Protein AF-A0A7I0JQI8-F1 (afdb_monomer_lite)

Radius of gyration: 18.08 Å; chains: 1; bounding box: 37×29×51 Å

Structure (mmCIF, N/CA/C/O backbone):
data_AF-A0A7I0JQI8-F1
#
_entry.id   AF-A0A7I0JQI8-F1
#
loop_
_atom_site.group_PDB
_atom_site.id
_atom_site.type_symbol
_atom_site.label_atom_id
_atom_site.label_alt_id
_atom_site.label_comp_id
_atom_site.label_asym_id
_atom_site.label_entity_id
_atom_site.label_seq_id
_atom_site.pdbx_PDB_ins_code
_atom_site.Cartn_x
_atom_site.Cartn_y
_atom_site.Cartn_z
_atom_site.occupancy
_atom_site.B_iso_or_equiv
_atom_site.auth_seq_id
_atom_site.auth_comp_id
_atom_site.auth_asym_id
_atom_site.auth_atom_id
_atom_site.pdbx_PDB_model_num
ATOM 1 N N . ARG A 1 1 ? 6.614 -14.795 -19.722 1.00 84.69 1 ARG A N 1
ATOM 2 C CA . ARG A 1 1 ? 6.380 -13.781 -20.784 1.00 84.69 1 ARG A CA 1
ATOM 3 C C . ARG A 1 1 ? 7.618 -12.920 -21.050 1.00 84.69 1 ARG A C 1
ATOM 5 O O . ARG A 1 1 ? 8.071 -12.933 -22.179 1.00 84.69 1 ARG A O 1
ATOM 12 N N . PHE A 1 2 ? 8.206 -12.245 -20.053 1.00 93.44 2 PHE A N 1
ATOM 13 C CA . PHE A 1 2 ? 9.402 -11.407 -20.268 1.00 93.44 2 PHE A CA 1
ATOM 14 C C . PHE A 1 2 ? 10.655 -12.163 -20.736 1.00 93.44 2 PHE A C 1
ATOM 16 O O . PHE A 1 2 ? 11.310 -11.697 -21.659 1.00 93.44 2 PHE A O 1
ATOM 23 N N . ARG A 1 3 ? 10.934 -13.362 -20.196 1.00 94.50 3 ARG A N 1
ATOM 24 C CA . ARG A 1 3 ? 12.056 -14.212 -20.652 1.00 94.50 3 ARG A CA 1
ATOM 25 C C . ARG A 1 3 ? 12.032 -14.449 -22.171 1.00 94.50 3 ARG A C 1
ATOM 27 O O . ARG A 1 3 ? 13.017 -14.177 -22.833 1.00 94.50 3 ARG A O 1
ATOM 34 N N . ALA A 1 4 ? 10.862 -14.772 -22.725 1.00 95.88 4 ALA A N 1
ATOM 35 C CA . ALA A 1 4 ? 10.685 -14.979 -24.163 1.00 95.88 4 ALA A CA 1
ATOM 36 C C . ALA A 1 4 ? 10.938 -13.725 -25.026 1.00 95.88 4 ALA A C 1
ATOM 38 O O . ALA A 1 4 ? 11.178 -13.858 -26.221 1.00 95.88 4 ALA A O 1
ATOM 39 N N . TYR A 1 5 ? 10.847 -12.511 -24.468 1.00 94.31 5 TYR A N 1
ATOM 40 C CA . TYR A 1 5 ? 11.271 -11.294 -25.171 1.00 94.31 5 TYR A CA 1
ATOM 41 C C . TYR A 1 5 ? 12.790 -11.110 -25.098 1.00 94.31 5 TYR A C 1
ATOM 43 O O . TYR A 1 5 ? 13.386 -10.732 -26.098 1.00 94.31 5 TYR A O 1
ATOM 51 N N . GLY A 1 6 ? 13.413 -11.437 -23.960 1.00 95.56 6 GLY A N 1
ATOM 52 C CA . GLY A 1 6 ? 14.874 -11.473 -23.827 1.00 95.56 6 GLY A CA 1
ATOM 53 C C . GLY A 1 6 ? 15.519 -12.453 -24.810 1.00 95.56 6 GLY A C 1
ATOM 54 O O . GLY A 1 6 ? 16.454 -12.082 -25.513 1.00 95.56 6 GLY A O 1
ATOM 55 N N . ASP A 1 7 ? 14.941 -13.649 -24.946 1.00 96.62 7 ASP A N 1
ATOM 56 C CA . ASP A 1 7 ? 15.417 -14.691 -25.867 1.00 96.62 7 ASP A CA 1
ATOM 57 C C . ASP A 1 7 ? 15.333 -14.268 -27.351 1.00 96.62 7 ASP A C 1
ATOM 59 O O . ASP A 1 7 ? 16.072 -14.781 -28.187 1.00 96.62 7 ASP A O 1
ATOM 63 N N . LYS A 1 8 ? 14.451 -13.315 -27.694 1.00 96.50 8 LYS A N 1
ATOM 64 C CA . LYS A 1 8 ? 14.302 -12.759 -29.054 1.00 96.50 8 LYS A CA 1
ATOM 65 C C . LYS A 1 8 ? 15.289 -11.627 -29.372 1.00 96.50 8 LYS A C 1
ATOM 67 O O . LYS A 1 8 ? 15.320 -11.173 -30.513 1.00 96.50 8 LYS A O 1
ATOM 72 N N . GLY A 1 9 ? 16.076 -11.184 -28.390 1.00 96.50 9 GLY A N 1
ATOM 73 C CA . GLY A 1 9 ? 16.968 -10.031 -28.495 1.00 96.50 9 GLY A CA 1
ATOM 74 C C . GLY A 1 9 ? 16.256 -8.708 -28.198 1.00 96.50 9 GLY A C 1
ATOM 75 O O . GLY A 1 9 ? 15.215 -8.392 -28.773 1.00 96.50 9 GLY A O 1
ATOM 76 N N . VAL A 1 10 ? 16.835 -7.912 -27.295 1.00 96.69 10 VAL A N 1
ATOM 77 C CA . VAL A 1 10 ? 16.328 -6.592 -26.890 1.00 96.69 10 VAL A CA 1
ATOM 78 C C . VAL A 1 10 ? 17.443 -5.565 -27.067 1.00 96.69 10 VAL A C 1
ATOM 80 O O . VAL A 1 10 ? 18.504 -5.706 -26.468 1.00 96.69 10 VAL A O 1
ATOM 83 N N . LEU A 1 11 ? 17.203 -4.530 -27.880 1.00 97.75 11 LEU A N 1
ATOM 84 C CA . LEU A 1 11 ? 18.173 -3.455 -28.133 1.00 97.75 11 LEU A CA 1
ATOM 85 C C . LEU A 1 11 ? 18.390 -2.567 -26.901 1.00 97.75 11 LEU A C 1
ATOM 87 O O . LEU A 1 11 ? 19.515 -2.182 -26.599 1.00 97.75 11 LEU A O 1
ATOM 91 N N . ALA A 1 12 ? 17.305 -2.223 -26.208 1.00 96.75 12 ALA A N 1
ATOM 92 C CA . ALA A 1 12 ? 17.336 -1.370 -25.030 1.00 96.75 12 ALA A CA 1
ATOM 93 C C . ALA A 1 12 ? 16.206 -1.738 -24.063 1.00 96.75 12 ALA A C 1
ATOM 95 O O . ALA A 1 12 ? 15.113 -2.126 -24.482 1.00 96.75 12 ALA A O 1
ATOM 96 N N . LEU A 1 13 ? 16.475 -1.576 -22.768 1.00 95.56 13 LEU A N 1
ATOM 97 C CA . LEU A 1 13 ? 15.524 -1.773 -21.682 1.00 95.56 13 LEU A CA 1
ATOM 98 C C . LEU A 1 13 ? 15.412 -0.473 -20.883 1.00 95.56 13 LEU A C 1
ATOM 100 O O . LEU A 1 13 ? 16.418 0.077 -20.443 1.00 95.56 13 LEU A O 1
ATOM 104 N N . VAL A 1 14 ? 14.183 -0.004 -20.681 1.00 96.38 14 VAL A N 1
ATOM 105 C CA . VAL A 1 14 ? 13.879 1.130 -19.803 1.00 96.38 14 VAL A CA 1
ATOM 106 C C . VAL A 1 14 ? 13.275 0.575 -18.518 1.00 96.38 14 VAL A C 1
ATOM 108 O O . VAL A 1 14 ? 12.234 -0.080 -18.561 1.00 96.38 14 VAL A O 1
ATOM 111 N N . CYS A 1 15 ? 13.939 0.821 -17.389 1.00 95.88 15 CYS A N 1
ATOM 112 C CA . CYS A 1 15 ? 13.546 0.322 -16.071 1.00 95.88 15 CYS A CA 1
ATOM 113 C C . CYS A 1 15 ? 13.267 1.461 -15.089 1.00 95.88 15 CYS A C 1
ATOM 115 O O . CYS A 1 15 ? 13.814 2.554 -15.219 1.00 95.88 15 CYS A O 1
ATOM 117 N N . ASP A 1 16 ? 12.454 1.167 -14.075 1.00 96.56 16 ASP A N 1
ATOM 118 C CA . ASP A 1 16 ? 12.225 2.052 -12.934 1.00 96.56 16 ASP A CA 1
ATOM 119 C C . ASP A 1 16 ? 13.437 2.028 -11.987 1.00 96.56 16 ASP A C 1
ATOM 121 O O . ASP A 1 16 ? 13.856 0.966 -11.522 1.00 96.56 16 ASP A O 1
ATOM 125 N N . SER A 1 17 ? 14.003 3.202 -11.707 1.00 96.81 17 SER A N 1
ATOM 126 C CA . SER A 1 17 ? 15.164 3.382 -10.833 1.00 96.81 17 SER A CA 1
ATOM 127 C C . SER A 1 17 ? 14.820 3.929 -9.444 1.00 96.81 17 SER A C 1
ATOM 129 O O . SER A 1 17 ? 15.738 4.186 -8.665 1.00 96.81 17 SER A O 1
ATOM 131 N N . THR A 1 18 ? 13.535 4.110 -9.109 1.00 95.94 18 THR A N 1
ATOM 132 C CA . THR A 1 18 ? 13.076 4.786 -7.876 1.00 95.94 18 THR A CA 1
ATOM 133 C C . THR A 1 18 ? 13.725 4.221 -6.609 1.00 95.94 18 THR A C 1
ATOM 135 O O . THR A 1 18 ? 14.097 4.980 -5.719 1.00 95.94 18 THR A O 1
ATOM 138 N N . ASN A 1 19 ? 13.911 2.898 -6.542 1.00 95.44 19 ASN A N 1
ATOM 139 C CA . ASN A 1 19 ? 14.505 2.210 -5.390 1.00 95.44 19 ASN A CA 1
ATOM 140 C C . ASN A 1 19 ? 15.836 1.500 -5.710 1.00 95.44 19 ASN A C 1
ATOM 142 O O . ASN A 1 19 ? 16.246 0.628 -4.953 1.00 95.44 19 ASN A O 1
ATOM 146 N N . ALA A 1 20 ? 16.532 1.856 -6.796 1.00 95.81 20 ALA A N 1
ATOM 147 C CA . ALA A 1 20 ? 17.713 1.112 -7.266 1.00 95.81 20 ALA A CA 1
ATOM 148 C C . ALA A 1 20 ? 18.893 1.079 -6.272 1.00 95.81 20 ALA A C 1
ATOM 150 O O . ALA A 1 20 ? 19.721 0.177 -6.333 1.00 95.81 20 ALA A O 1
ATOM 151 N N . LEU A 1 21 ? 18.971 2.052 -5.359 1.00 96.75 21 LEU A N 1
ATOM 152 C CA . LEU A 1 21 ? 20.023 2.134 -4.337 1.00 96.75 21 LEU A CA 1
ATOM 153 C C . LEU A 1 21 ? 19.670 1.401 -3.037 1.00 96.75 21 LEU A C 1
ATOM 155 O O . LEU A 1 21 ? 20.478 1.370 -2.111 1.00 96.75 21 LEU A O 1
ATOM 159 N N . ARG A 1 22 ? 18.455 0.858 -2.926 1.00 96.38 22 ARG A N 1
ATOM 160 C CA . ARG A 1 22 ? 17.998 0.159 -1.728 1.00 96.38 22 ARG A CA 1
ATOM 161 C C . ARG A 1 22 ? 18.233 -1.336 -1.895 1.00 96.38 22 ARG A C 1
ATOM 163 O O . ARG A 1 22 ? 17.657 -1.956 -2.781 1.00 96.38 22 ARG A O 1
ATOM 170 N N . GLU A 1 23 ? 19.040 -1.905 -1.010 1.00 95.94 23 GLU A N 1
ATOM 171 C CA . GLU A 1 23 ? 19.274 -3.347 -0.976 1.00 95.94 23 GLU A CA 1
ATOM 172 C C . GLU A 1 23 ? 18.045 -4.126 -0.482 1.00 95.94 23 GLU A C 1
ATOM 174 O O . GLU A 1 23 ? 17.203 -3.616 0.267 1.00 95.94 23 GLU A O 1
ATOM 179 N N . GLY A 1 24 ? 17.985 -5.398 -0.877 1.00 94.75 24 GLY A N 1
ATOM 180 C CA . GLY A 1 24 ? 16.921 -6.325 -0.505 1.00 94.75 24 GLY A CA 1
ATOM 181 C C . GLY A 1 24 ? 15.674 -6.212 -1.381 1.00 94.75 24 GLY A C 1
ATOM 182 O O . GLY A 1 24 ? 15.685 -5.626 -2.462 1.00 94.75 24 GLY A O 1
ATOM 183 N N . GLU A 1 25 ? 14.584 -6.810 -0.908 1.00 94.88 25 GLU A N 1
ATOM 184 C CA . GLU A 1 25 ? 13.310 -6.851 -1.623 1.00 94.88 25 GLU A CA 1
ATOM 185 C C . GLU A 1 25 ? 12.276 -5.931 -0.968 1.00 94.88 25 GLU A C 1
ATOM 187 O O . GLU A 1 25 ? 12.237 -5.751 0.253 1.00 94.88 25 GLU A O 1
ATOM 192 N N . SER A 1 26 ? 11.411 -5.335 -1.793 1.00 94.56 26 SER A N 1
ATOM 193 C CA . SER A 1 26 ? 10.271 -4.579 -1.276 1.00 94.56 26 SER A CA 1
ATOM 194 C C . SER A 1 26 ? 9.277 -5.539 -0.615 1.00 94.56 26 SER A C 1
ATOM 196 O O . SER A 1 26 ? 8.941 -6.556 -1.224 1.00 94.56 26 SER A O 1
ATOM 198 N N . PRO A 1 27 ? 8.770 -5.231 0.594 1.00 94.12 27 PRO A N 1
ATOM 199 C CA . PRO A 1 27 ? 7.768 -6.069 1.238 1.00 94.12 27 PRO A CA 1
ATOM 200 C C . PRO A 1 27 ? 6.521 -6.242 0.370 1.00 94.12 27 PRO A C 1
ATOM 202 O O . PRO A 1 27 ? 6.100 -5.315 -0.326 1.00 94.12 27 PRO A O 1
ATOM 205 N N . SER A 1 28 ? 5.899 -7.417 0.452 1.00 96.31 28 SER A N 1
ATOM 206 C CA . SER A 1 28 ? 4.644 -7.682 -0.247 1.00 96.31 28 SER A CA 1
ATOM 207 C C . SER A 1 28 ? 3.481 -6.906 0.379 1.00 96.31 28 SER A C 1
ATOM 209 O O . SER A 1 28 ? 3.445 -6.660 1.586 1.00 96.31 28 SER A O 1
ATOM 211 N N . GLU A 1 29 ? 2.467 -6.573 -0.423 1.00 94.62 29 GLU A N 1
ATOM 212 C CA . GLU A 1 29 ? 1.227 -5.976 0.102 1.00 94.62 29 GLU A CA 1
ATOM 213 C C . GLU A 1 29 ? 0.485 -6.919 1.066 1.00 94.62 29 GLU A C 1
ATOM 215 O O . GLU A 1 29 ? -0.232 -6.449 1.946 1.00 94.62 29 GLU A O 1
ATOM 220 N N . VAL A 1 30 ? 0.704 -8.237 0.963 1.00 94.12 30 VAL A N 1
ATOM 221 C CA . VAL A 1 30 ? 0.184 -9.223 1.927 1.00 94.12 30 VAL A CA 1
ATOM 222 C C . VAL A 1 30 ? 0.792 -8.985 3.308 1.00 94.12 30 VAL A C 1
ATOM 224 O O . VAL A 1 30 ? 0.053 -8.811 4.275 1.00 94.12 30 VAL A O 1
ATOM 227 N N . ALA A 1 31 ? 2.122 -8.876 3.392 1.00 96.56 31 ALA A N 1
ATOM 228 C CA . ALA A 1 31 ? 2.814 -8.595 4.649 1.00 96.56 31 ALA A CA 1
ATOM 229 C C . ALA A 1 31 ? 2.405 -7.229 5.232 1.00 96.56 31 ALA A C 1
ATOM 231 O O . ALA A 1 31 ? 2.240 -7.078 6.444 1.00 96.56 31 ALA A O 1
ATOM 232 N N . VAL A 1 32 ? 2.175 -6.227 4.373 1.00 95.88 32 VAL A N 1
ATOM 233 C CA . VAL A 1 32 ? 1.630 -4.933 4.813 1.00 95.88 32 VAL A CA 1
ATOM 234 C C . VAL A 1 32 ? 0.216 -5.089 5.38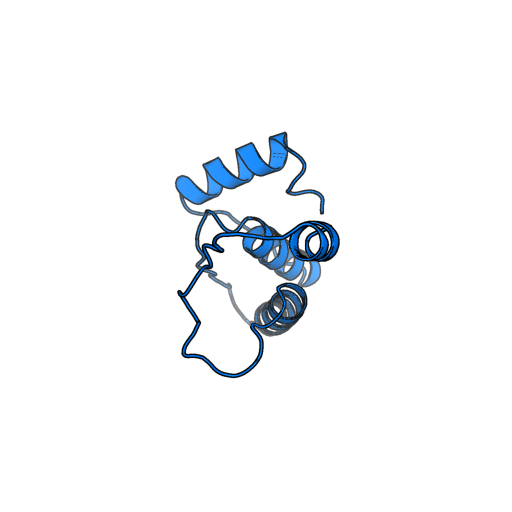5 1.00 95.88 32 VAL A C 1
ATOM 236 O O . VAL A 1 32 ? -0.088 -4.491 6.419 1.00 95.88 32 VAL A O 1
ATOM 239 N N . GLY A 1 33 ? -0.640 -5.894 4.753 1.00 95.81 33 GLY A N 1
ATOM 240 C CA . GLY A 1 33 ? -1.984 -6.210 5.242 1.00 95.81 33 GLY A CA 1
ATOM 241 C C . GLY A 1 33 ? -1.977 -6.860 6.629 1.00 95.81 33 GLY A C 1
ATOM 242 O O . GLY A 1 33 ? -2.735 -6.440 7.505 1.00 95.81 33 GLY A O 1
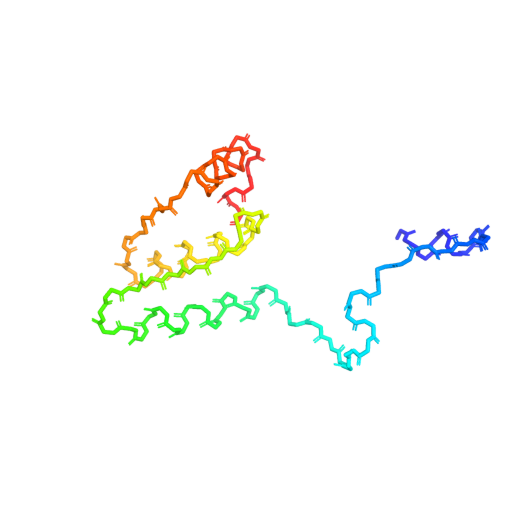ATOM 243 N N . GLU A 1 34 ? -1.079 -7.817 6.866 1.00 96.44 34 GLU A N 1
ATOM 244 C CA . GLU A 1 34 ? -0.894 -8.452 8.180 1.00 96.44 34 GLU A CA 1
ATOM 245 C C . GLU A 1 34 ? -0.454 -7.441 9.249 1.00 96.44 34 GLU A C 1
ATOM 247 O O . GLU A 1 34 ? -1.008 -7.409 10.353 1.00 96.44 34 GLU A O 1
ATOM 252 N N . GLY A 1 35 ? 0.488 -6.555 8.905 1.00 97.12 35 GLY A N 1
ATOM 253 C CA . GLY A 1 35 ? 0.916 -5.469 9.787 1.00 97.12 35 GLY A CA 1
ATOM 254 C C . GLY A 1 35 ? -0.225 -4.506 10.132 1.00 97.12 35 GLY A C 1
ATOM 255 O O . GLY A 1 35 ? -0.419 -4.164 11.302 1.00 97.12 35 GLY A O 1
ATOM 256 N N . LEU A 1 36 ? -1.023 -4.106 9.134 1.00 97.38 36 LEU A N 1
ATOM 257 C CA . LEU A 1 36 ? -2.198 -3.248 9.327 1.00 97.38 36 LEU A CA 1
ATOM 258 C C . LEU A 1 36 ? -3.226 -3.897 10.255 1.00 97.38 36 LEU A C 1
ATOM 260 O O . LEU A 1 36 ? -3.691 -3.241 11.189 1.00 97.38 36 LEU A O 1
ATOM 264 N N . LYS A 1 37 ? -3.542 -5.177 10.035 1.00 96.88 37 LYS A N 1
ATOM 265 C CA . LYS A 1 37 ? -4.444 -5.951 10.894 1.00 96.88 37 LYS A CA 1
ATOM 266 C C . LYS A 1 37 ? -3.977 -5.919 12.347 1.00 96.88 37 LYS A C 1
ATOM 268 O O . LYS A 1 37 ? -4.730 -5.491 13.219 1.00 96.88 37 LYS A O 1
ATOM 273 N N . GLY A 1 38 ? -2.706 -6.240 12.589 1.00 96.75 38 GLY A N 1
ATOM 274 C CA . GLY A 1 38 ? -2.142 -6.253 13.938 1.00 96.75 38 GLY A CA 1
ATOM 275 C C . GLY A 1 38 ? -2.200 -4.897 14.651 1.00 96.75 38 GLY A C 1
ATOM 276 O O . GLY A 1 38 ? -2.456 -4.852 15.855 1.00 96.75 38 GLY A O 1
ATOM 277 N N . VAL A 1 39 ? -1.983 -3.785 13.941 1.00 97.19 39 VAL A N 1
ATOM 278 C CA . VAL A 1 39 ? -2.063 -2.434 14.531 1.00 97.19 39 VAL A CA 1
ATOM 279 C C . VAL A 1 39 ? -3.515 -2.020 14.795 1.00 97.19 39 VAL A C 1
ATOM 281 O O . VAL A 1 39 ? -3.814 -1.475 15.860 1.00 97.19 39 VAL A O 1
ATOM 284 N N . ILE A 1 40 ? -4.425 -2.289 13.854 1.00 97.94 40 ILE A N 1
ATOM 285 C CA . ILE A 1 40 ? -5.840 -1.894 13.941 1.00 97.94 40 ILE A CA 1
ATOM 286 C C . ILE A 1 40 ? -6.581 -2.688 15.028 1.00 97.94 40 ILE A C 1
ATOM 288 O O . ILE A 1 40 ? -7.371 -2.110 15.781 1.00 97.94 40 ILE A O 1
ATOM 292 N N . GLU A 1 41 ? -6.314 -3.989 15.153 1.00 97.00 41 GLU A N 1
ATOM 293 C CA . GLU A 1 41 ? -6.916 -4.844 16.185 1.00 97.00 41 GLU A CA 1
ATOM 294 C C . GLU A 1 41 ? -6.502 -4.411 17.596 1.00 97.00 41 GLU A C 1
ATOM 296 O O . GLU A 1 41 ? -7.345 -4.286 18.482 1.00 97.00 41 GLU A O 1
ATOM 301 N N . LYS A 1 42 ? -5.215 -4.103 17.803 1.00 97.62 42 LYS A N 1
ATOM 302 C CA . LYS A 1 42 ? -4.671 -3.746 19.127 1.00 97.62 42 LYS A CA 1
ATOM 303 C C . LYS A 1 42 ? -5.054 -2.343 19.603 1.00 97.62 42 LYS A C 1
ATOM 305 O O . LYS A 1 42 ? -4.855 -2.017 20.776 1.00 97.62 42 LYS A O 1
ATOM 310 N N . ALA A 1 43 ? -5.559 -1.484 18.720 1.00 98.00 43 ALA A N 1
ATOM 311 C CA . ALA A 1 43 ? -5.870 -0.104 19.070 1.00 98.00 43 ALA A CA 1
ATOM 312 C C . ALA A 1 43 ? -7.024 -0.024 20.090 1.00 98.00 43 ALA A C 1
ATOM 314 O O . ALA A 1 43 ? -8.127 -0.496 19.846 1.00 98.00 43 ALA A O 1
ATOM 315 N N . LYS A 1 44 ? -6.826 0.644 21.230 1.00 96.88 44 LYS A N 1
ATOM 316 C CA . LYS A 1 44 ? -7.903 0.803 22.233 1.00 96.88 44 LYS A CA 1
ATOM 317 C C . LYS A 1 44 ? -8.978 1.815 21.815 1.00 96.88 44 LYS A C 1
ATOM 319 O O . LYS A 1 44 ? -10.114 1.729 22.261 1.00 96.88 44 LYS A O 1
ATOM 324 N N . GLY A 1 45 ? -8.604 2.795 20.992 1.00 96.44 45 GLY A N 1
ATOM 325 C CA . GLY A 1 45 ? -9.460 3.909 20.587 1.00 96.44 45 GLY A CA 1
ATOM 326 C C . GLY A 1 45 ? -9.841 3.886 19.108 1.00 96.44 45 GLY A C 1
ATOM 327 O O . GLY A 1 45 ? -9.828 2.844 18.446 1.00 96.44 45 GLY A O 1
ATOM 328 N N . ARG A 1 46 ? -10.176 5.071 18.586 1.00 97.69 46 ARG A N 1
ATOM 329 C CA . ARG A 1 46 ? -10.365 5.290 17.147 1.00 97.69 46 ARG A CA 1
ATOM 330 C C . ARG A 1 46 ? -9.025 5.176 16.422 1.00 97.69 46 ARG A C 1
ATOM 332 O O . ARG A 1 46 ? -7.990 5.543 16.971 1.00 97.69 46 ARG A O 1
ATOM 339 N N . VAL A 1 47 ? -9.073 4.715 15.177 1.00 97.88 47 VAL A N 1
ATOM 340 C CA . VAL A 1 47 ? -7.906 4.625 14.296 1.00 97.88 47 VAL A CA 1
ATOM 341 C C . VAL A 1 47 ? -8.111 5.576 13.124 1.00 97.88 47 VAL A C 1
ATOM 343 O O . VAL A 1 47 ? -9.145 5.523 12.461 1.00 97.88 47 VAL A O 1
ATOM 346 N N . ALA A 1 48 ? -7.129 6.438 12.874 1.00 97.62 48 ALA A N 1
ATOM 347 C CA . ALA A 1 48 ? -7.054 7.254 11.670 1.00 97.62 48 ALA A CA 1
ATOM 348 C C . ALA A 1 48 ? -5.901 6.735 10.807 1.00 97.62 48 ALA A C 1
ATOM 350 O O . ALA A 1 48 ? -4.769 6.652 11.280 1.00 97.62 48 ALA A O 1
ATOM 351 N N . VAL A 1 49 ? -6.191 6.381 9.555 1.00 97.56 49 VAL A N 1
ATOM 352 C CA . VAL A 1 49 ? -5.188 5.907 8.595 1.00 97.56 49 VAL A CA 1
ATOM 353 C C . VAL A 1 49 ? -5.126 6.882 7.429 1.00 97.56 49 VAL A C 1
ATOM 355 O O . VAL A 1 49 ? -6.154 7.215 6.843 1.00 97.56 49 VAL A O 1
ATOM 358 N N . THR A 1 50 ? -3.922 7.335 7.086 1.00 97.25 50 THR A N 1
ATOM 359 C CA . THR A 1 50 ? -3.664 8.155 5.899 1.00 97.25 50 THR A CA 1
ATOM 360 C C . THR A 1 50 ? -2.939 7.318 4.850 1.00 97.25 50 THR A C 1
ATOM 362 O O . THR A 1 50 ? -2.101 6.475 5.166 1.00 97.25 50 THR A O 1
ATOM 365 N N . THR A 1 51 ? -3.298 7.498 3.581 1.00 97.25 51 THR A N 1
ATOM 366 C CA . THR A 1 51 ? -2.683 6.769 2.468 1.00 97.25 51 THR A CA 1
ATOM 367 C C . THR A 1 51 ? -2.833 7.544 1.161 1.00 97.25 51 THR A C 1
ATOM 369 O O . THR A 1 51 ? -3.597 8.511 1.085 1.00 97.25 51 THR A O 1
ATOM 372 N N . PHE A 1 52 ? -2.109 7.126 0.124 1.00 97.62 52 PHE A N 1
ATOM 373 C CA . PHE A 1 52 ? -2.268 7.668 -1.221 1.00 97.62 52 PHE A CA 1
ATOM 374 C C . PHE A 1 52 ? -3.562 7.148 -1.841 1.00 97.62 52 PHE A C 1
ATOM 376 O O . PHE A 1 52 ? -3.788 5.941 -1.885 1.00 97.62 52 PHE A O 1
ATOM 383 N N . SER A 1 53 ? -4.394 8.046 -2.380 1.00 97.00 53 SER A N 1
ATOM 384 C CA . SER A 1 53 ? -5.684 7.643 -2.956 1.00 97.00 53 SER A CA 1
ATOM 385 C C . SER A 1 53 ? -5.553 6.682 -4.133 1.00 97.00 53 SER A C 1
ATOM 387 O O . SER A 1 53 ? -6.472 5.921 -4.376 1.00 97.00 53 SER A O 1
ATOM 389 N N . SER A 1 54 ? -4.440 6.724 -4.868 1.00 96.31 54 SER A N 1
ATOM 390 C CA . SER A 1 54 ? -4.195 5.866 -6.032 1.00 96.31 54 SER A CA 1
ATOM 391 C C . SER A 1 54 ? -3.833 4.421 -5.677 1.00 96.31 54 SER A C 1
ATOM 393 O O . SER A 1 54 ? -3.828 3.574 -6.566 1.00 96.31 54 SER A O 1
ATOM 395 N N . ASN A 1 55 ? -3.540 4.108 -4.410 1.00 96.88 55 ASN A N 1
ATOM 396 C CA . ASN A 1 55 ? -3.218 2.743 -4.000 1.00 96.88 55 ASN A CA 1
ATOM 397 C C . ASN A 1 55 ? -4.485 1.998 -3.542 1.00 96.88 55 ASN A C 1
ATOM 399 O O . ASN A 1 55 ? -4.748 1.861 -2.346 1.00 96.88 55 ASN A O 1
ATOM 403 N N . VAL A 1 56 ? -5.266 1.512 -4.513 1.00 96.56 56 VAL A N 1
ATOM 404 C CA . VAL A 1 56 ? -6.510 0.752 -4.277 1.00 96.56 56 VAL A CA 1
ATOM 405 C C . VAL A 1 56 ? -6.260 -0.491 -3.422 1.00 96.56 56 VAL A C 1
ATOM 407 O O . VAL A 1 56 ? -6.991 -0.724 -2.464 1.00 96.56 56 VAL A O 1
ATOM 410 N N . GLY A 1 57 ? -5.181 -1.235 -3.690 1.00 95.62 57 GLY A N 1
ATOM 411 C CA . GLY A 1 57 ? -4.824 -2.420 -2.904 1.00 95.62 57 GLY A CA 1
ATOM 412 C C . GLY A 1 57 ? -4.642 -2.097 -1.420 1.00 95.62 57 GLY A C 1
ATOM 413 O O . GLY A 1 57 ? -5.181 -2.787 -0.556 1.00 95.62 57 GLY A O 1
ATOM 414 N N . ARG A 1 58 ? -3.975 -0.980 -1.104 1.00 96.56 58 ARG A N 1
ATOM 415 C CA . ARG A 1 58 ? -3.821 -0.531 0.284 1.00 96.56 58 ARG A CA 1
ATOM 416 C C . ARG A 1 58 ? -5.150 -0.146 0.927 1.00 96.56 58 ARG A C 1
ATOM 418 O O . ARG A 1 58 ? -5.358 -0.454 2.099 1.00 96.56 58 ARG A O 1
ATOM 425 N N . ILE A 1 59 ? -6.038 0.517 0.186 1.00 96.62 59 ILE A N 1
ATOM 426 C CA . ILE A 1 59 ? -7.380 0.885 0.665 1.00 96.62 59 ILE A CA 1
ATOM 427 C C . ILE A 1 59 ? -8.175 -0.374 1.026 1.00 96.62 59 ILE A C 1
ATOM 429 O O . ILE A 1 59 ? -8.751 -0.436 2.115 1.00 96.62 59 ILE A O 1
ATOM 433 N N . VAL A 1 60 ? -8.143 -1.394 0.164 1.00 96.00 60 VAL A N 1
ATOM 434 C CA . VAL A 1 60 ? -8.794 -2.689 0.406 1.00 96.00 60 VAL A CA 1
ATOM 435 C C . VAL A 1 60 ? -8.213 -3.368 1.650 1.00 96.00 60 VAL A C 1
ATOM 437 O O . VAL A 1 60 ? -8.974 -3.774 2.531 1.00 96.00 60 VAL A O 1
ATOM 440 N N . SER A 1 61 ? -6.884 -3.417 1.797 1.00 96.56 61 SER A N 1
ATOM 441 C CA . SER A 1 61 ? -6.233 -3.984 2.990 1.00 96.56 61 SER A CA 1
ATOM 442 C C . SER A 1 61 ? -6.643 -3.274 4.286 1.00 96.56 61 SER A C 1
ATOM 444 O O . SER A 1 61 ? -6.924 -3.934 5.286 1.00 96.56 61 SER A O 1
ATOM 446 N N . ILE A 1 62 ? -6.738 -1.938 4.278 1.00 97.12 62 ILE A N 1
ATOM 447 C CA . ILE A 1 62 ? -7.199 -1.155 5.438 1.00 97.12 62 ILE A CA 1
ATOM 448 C C . ILE A 1 62 ? -8.666 -1.469 5.762 1.00 97.12 62 ILE A C 1
ATOM 450 O O . ILE A 1 62 ? -9.001 -1.701 6.925 1.00 97.12 62 ILE A O 1
ATOM 454 N N . ALA A 1 63 ? -9.539 -1.484 4.751 1.00 96.00 63 ALA A N 1
ATOM 455 C CA . ALA A 1 63 ? -10.965 -1.750 4.933 1.00 96.00 63 ALA A CA 1
ATOM 456 C C . ALA A 1 63 ? -11.216 -3.164 5.486 1.00 96.00 63 ALA A C 1
ATOM 458 O O . ALA A 1 63 ? -12.030 -3.336 6.395 1.00 96.00 63 ALA A O 1
ATOM 459 N N . ARG A 1 64 ? -10.466 -4.160 5.000 1.00 95.62 64 ARG A N 1
ATOM 460 C CA . ARG A 1 64 ? -10.501 -5.544 5.499 1.00 95.62 64 ARG A CA 1
ATOM 461 C C . ARG A 1 64 ? -10.028 -5.650 6.936 1.00 95.62 64 ARG A C 1
ATOM 463 O O . ARG A 1 64 ? -10.744 -6.200 7.761 1.00 95.62 64 ARG A O 1
ATOM 470 N N . ALA A 1 65 ? -8.875 -5.065 7.251 1.00 96.94 65 ALA A N 1
ATOM 471 C CA . ALA A 1 65 ? -8.357 -5.054 8.613 1.00 96.94 65 ALA A CA 1
ATOM 472 C C . ALA A 1 65 ? -9.336 -4.387 9.596 1.00 96.94 65 ALA A C 1
ATOM 474 O O . ALA A 1 65 ? -9.518 -4.872 10.709 1.00 96.94 65 ALA A O 1
ATOM 475 N N . ALA A 1 66 ? -10.009 -3.306 9.183 1.00 97.25 66 ALA A N 1
ATOM 476 C CA . ALA A 1 66 ? -11.057 -2.683 9.987 1.00 97.25 66 ALA A CA 1
ATOM 477 C C . ALA A 1 66 ? -12.262 -3.617 10.192 1.00 97.25 66 ALA A C 1
ATOM 479 O O . ALA A 1 66 ? -12.683 -3.808 11.333 1.00 97.25 66 ALA A O 1
ATOM 4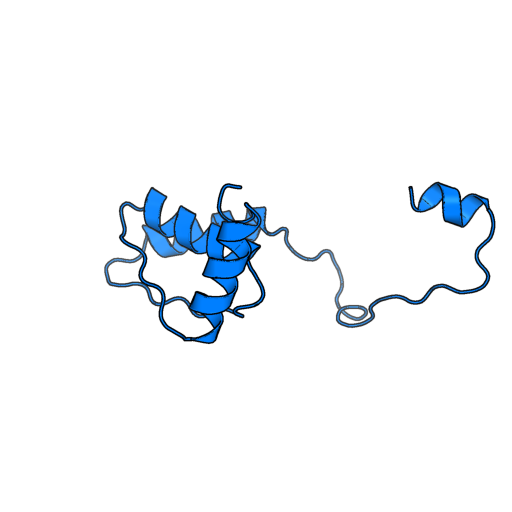80 N N . ARG A 1 67 ? -12.779 -4.226 9.116 1.00 96.06 67 ARG A N 1
ATOM 481 C CA . ARG A 1 67 ? -13.902 -5.176 9.167 1.00 96.06 67 ARG A CA 1
ATOM 482 C C . ARG A 1 67 ? -13.596 -6.366 10.078 1.00 96.06 67 ARG A C 1
ATOM 484 O O . ARG A 1 67 ? -14.407 -6.688 10.941 1.00 96.06 67 ARG A O 1
ATOM 491 N N . ASP A 1 68 ? -12.437 -6.989 9.902 1.00 95.88 68 ASP A N 1
ATOM 492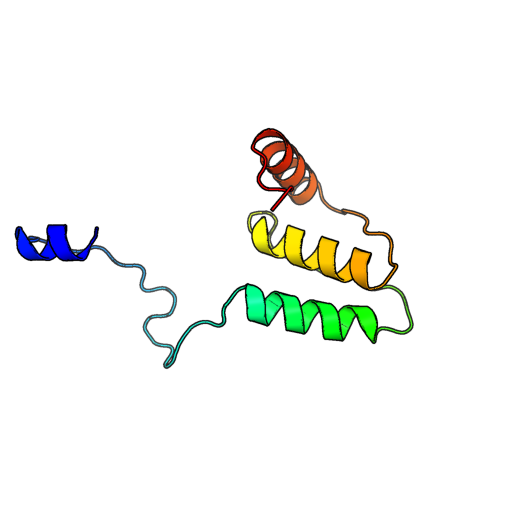 C CA . ASP A 1 68 ? -12.035 -8.189 10.640 1.00 95.88 68 ASP A CA 1
ATOM 493 C C . ASP A 1 68 ? -11.797 -7.879 12.131 1.00 95.88 68 ASP A C 1
ATOM 495 O O . ASP A 1 68 ? -12.062 -8.717 12.988 1.00 95.88 68 ASP A O 1
ATOM 499 N N . ALA A 1 69 ? -11.403 -6.642 12.456 1.00 97.00 69 ALA A N 1
ATOM 500 C CA . ALA A 1 69 ? -11.325 -6.130 13.825 1.00 97.00 69 ALA A CA 1
ATOM 501 C C . ALA A 1 69 ? -12.688 -5.689 14.409 1.00 97.00 69 ALA A C 1
ATOM 503 O O . ALA A 1 69 ? -12.724 -5.080 15.481 1.00 97.00 69 ALA A O 1
ATOM 504 N N . GLY A 1 70 ? -13.804 -5.914 13.704 1.00 96.81 70 GLY A N 1
ATOM 505 C CA . GLY A 1 70 ? -15.145 -5.508 14.140 1.00 96.81 70 GLY A CA 1
ATOM 506 C C . GLY A 1 70 ? -15.373 -3.991 14.142 1.00 96.81 70 GLY A C 1
ATOM 507 O O . GLY A 1 70 ? -16.209 -3.489 14.894 1.00 96.81 70 GLY A O 1
ATOM 508 N N . ARG A 1 71 ? -14.621 -3.234 13.334 1.00 97.56 71 ARG A N 1
ATOM 509 C CA . ARG A 1 71 ? -14.704 -1.767 13.250 1.00 97.56 71 ARG A CA 1
ATOM 510 C C . ARG A 1 71 ? -15.429 -1.321 11.988 1.00 97.56 71 ARG A C 1
ATOM 512 O O . ARG A 1 71 ? -15.267 -1.891 10.914 1.00 97.56 71 ARG A O 1
ATOM 519 N N . GLN A 1 72 ? -16.152 -0.212 12.099 1.00 96.50 72 GLN A N 1
ATOM 520 C CA . GLN A 1 72 ? -16.696 0.483 10.935 1.00 96.50 72 GLN A CA 1
ATOM 521 C C . GLN A 1 72 ? -15.625 1.369 10.289 1.00 96.50 72 GLN A C 1
ATOM 523 O O . GLN A 1 72 ? -14.902 2.092 10.978 1.00 96.50 72 GLN A O 1
ATOM 528 N N . CYS A 1 73 ? -15.539 1.325 8.960 1.00 95.12 73 CYS A N 1
ATOM 529 C CA . CYS A 1 73 ? -14.617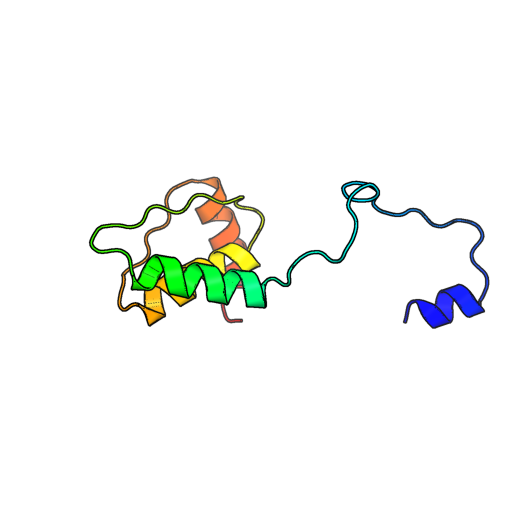 2.140 8.176 1.00 95.12 73 CYS A CA 1
ATOM 530 C C . CYS A 1 73 ? -15.356 3.341 7.566 1.00 95.12 73 CYS A C 1
ATOM 532 O O . CYS A 1 73 ? -16.408 3.174 6.953 1.00 95.12 73 CYS A O 1
ATOM 534 N N . LEU A 1 74 ? -14.797 4.546 7.718 1.00 96.62 74 LEU A N 1
ATOM 535 C CA . LEU A 1 74 ? -15.293 5.775 7.095 1.00 96.62 74 LEU A CA 1
ATOM 536 C C . LEU A 1 74 ? -14.213 6.360 6.185 1.00 96.62 74 LEU A C 1
ATOM 538 O O . LEU A 1 74 ? -13.070 6.539 6.604 1.00 96.62 74 LEU A O 1
ATOM 542 N N . VAL A 1 75 ? -14.599 6.735 4.967 1.00 96.06 75 VAL A N 1
ATOM 543 C CA . VAL A 1 75 ? -13.699 7.364 3.995 1.00 96.06 75 VAL A CA 1
ATOM 544 C C . VAL A 1 75 ? -13.804 8.885 4.061 1.00 96.06 75 VAL A C 1
ATOM 546 O O . VAL A 1 75 ? -14.868 9.471 3.838 1.00 96.06 75 VAL A O 1
ATOM 549 N N . LEU A 1 76 ? -12.664 9.539 4.287 1.00 96.75 76 LEU A N 1
ATOM 550 C CA . LEU A 1 76 ? -12.528 10.993 4.284 1.00 96.75 76 LEU A CA 1
ATOM 551 C C . LEU A 1 76 ? -11.589 11.440 3.158 1.00 96.75 76 LEU A C 1
ATOM 553 O O . LEU A 1 76 ? -10.434 11.035 3.102 1.00 96.75 76 LEU A O 1
ATOM 557 N N . GLY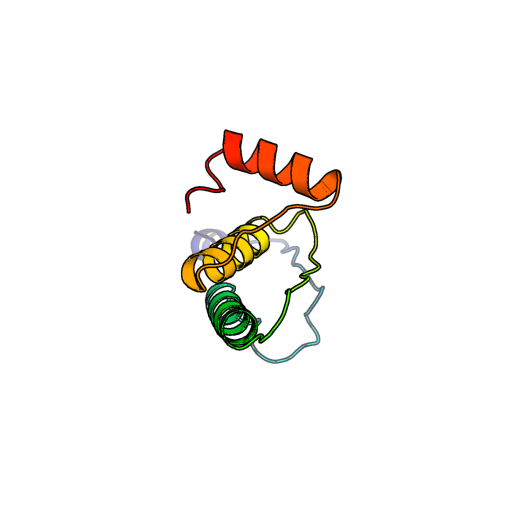 A 1 77 ? -12.086 12.311 2.274 1.00 96.62 77 GLY A N 1
ATOM 558 C CA . GLY A 1 77 ? -11.307 12.920 1.191 1.00 96.62 77 GLY A CA 1
ATOM 559 C C . GLY A 1 77 ? -11.899 12.690 -0.200 1.00 96.62 77 GLY A C 1
ATOM 560 O O . GLY A 1 77 ? -12.219 11.568 -0.584 1.00 96.62 77 GLY A O 1
ATOM 561 N N . ARG A 1 78 ? -12.012 13.769 -0.989 1.00 97.75 78 ARG A N 1
ATOM 562 C CA . ARG A 1 78 ? -12.600 13.739 -2.346 1.00 97.75 78 ARG A CA 1
ATOM 563 C C . ARG A 1 78 ? -11.859 12.796 -3.295 1.00 97.75 78 ARG A C 1
ATOM 565 O O . ARG A 1 78 ? -12.492 12.113 -4.087 1.00 97.75 78 ARG A O 1
ATOM 572 N N . SER A 1 79 ? -10.527 12.756 -3.206 1.00 97.81 79 SER A N 1
ATOM 573 C CA . SER A 1 79 ? -9.723 11.893 -4.077 1.00 97.81 79 SER A CA 1
ATOM 574 C C . SER A 1 79 ? -9.909 10.410 -3.764 1.00 97.81 79 SER A C 1
ATOM 576 O O . SER A 1 79 ? -10.034 9.617 -4.687 1.00 97.81 79 SER A O 1
ATOM 578 N N . LEU A 1 80 ? -9.981 10.048 -2.477 1.00 97.44 80 LEU A N 1
ATOM 579 C CA . LEU A 1 80 ? -10.241 8.671 -2.053 1.00 97.44 80 LEU A CA 1
ATOM 580 C C . LEU A 1 80 ? -11.615 8.197 -2.517 1.00 97.44 80 LEU A C 1
ATOM 582 O O . LEU A 1 80 ? -11.697 7.135 -3.114 1.00 97.44 80 LEU A O 1
ATOM 586 N N . LYS A 1 81 ? -12.662 9.008 -2.310 1.00 97.44 81 LYS A N 1
ATOM 587 C CA . LYS A 1 81 ? -14.022 8.679 -2.765 1.00 97.44 81 LYS A CA 1
ATOM 588 C C . LYS A 1 81 ? -14.057 8.388 -4.266 1.00 97.44 81 LYS A C 1
ATOM 590 O O . LYS A 1 81 ? -14.404 7.286 -4.649 1.00 97.44 81 LYS A O 1
ATOM 595 N N . ARG A 1 82 ? -13.539 9.310 -5.086 1.00 97.94 82 ARG A N 1
ATOM 596 C CA . ARG A 1 82 ? -13.486 9.144 -6.547 1.00 97.94 82 ARG A CA 1
ATOM 597 C C . ARG A 1 82 ? -12.778 7.857 -6.976 1.00 97.94 82 ARG A C 1
ATOM 599 O O . ARG A 1 82 ? -13.228 7.196 -7.900 1.00 97.94 82 ARG A O 1
ATOM 606 N N . VAL A 1 83 ? -11.642 7.533 -6.353 1.00 97.94 83 VAL A N 1
ATOM 607 C CA . VAL A 1 83 ? -10.897 6.318 -6.709 1.00 97.94 83 VAL A CA 1
ATOM 608 C C . VAL A 1 83 ? -11.645 5.064 -6.264 1.00 97.94 83 VAL A C 1
ATOM 610 O O . VAL A 1 83 ? -11.667 4.101 -7.017 1.00 97.94 83 VAL A O 1
ATOM 613 N N . ILE A 1 84 ? -12.270 5.074 -5.085 1.00 97.00 84 ILE A N 1
ATOM 614 C CA . ILE A 1 84 ? -13.079 3.950 -4.597 1.00 97.00 84 ILE A CA 1
ATOM 615 C C . ILE A 1 84 ? -14.291 3.717 -5.500 1.00 97.00 84 ILE A C 1
ATOM 617 O O . ILE A 1 84 ? -14.563 2.567 -5.823 1.00 97.00 84 ILE A O 1
ATOM 621 N N . ASP A 1 85 ? -14.963 4.780 -5.947 1.00 97.00 85 ASP A N 1
ATOM 622 C CA . ASP A 1 85 ? -16.115 4.679 -6.848 1.00 97.00 85 ASP A CA 1
ATOM 623 C C . ASP A 1 85 ? -15.706 4.001 -8.168 1.00 97.00 85 ASP A C 1
ATOM 625 O O . ASP A 1 85 ? -16.250 2.958 -8.525 1.00 97.00 85 ASP A O 1
ATOM 629 N N . VAL A 1 86 ? -14.654 4.506 -8.827 1.00 97.38 86 VAL A N 1
ATOM 630 C CA . VAL A 1 86 ? -14.123 3.915 -10.072 1.00 97.38 86 VAL A CA 1
ATOM 631 C C . VAL A 1 86 ? -13.610 2.487 -9.849 1.00 97.38 86 VAL A C 1
ATOM 633 O O . VAL A 1 86 ? -13.826 1.606 -10.675 1.00 97.38 86 VAL A O 1
ATOM 636 N N . ALA A 1 87 ? -12.924 2.227 -8.734 1.00 97.19 87 ALA A N 1
ATOM 637 C CA . ALA A 1 87 ? -12.448 0.887 -8.405 1.00 97.19 87 ALA A CA 1
ATOM 638 C C . ALA A 1 87 ? -13.610 -0.092 -8.186 1.00 97.19 87 ALA A C 1
ATOM 640 O O . ALA A 1 87 ? -13.498 -1.250 -8.580 1.00 97.19 87 ALA A O 1
ATOM 641 N N . GLY A 1 88 ? -14.710 0.365 -7.586 1.00 96.06 88 GLY A N 1
ATOM 642 C CA . GLY A 1 88 ? -15.934 -0.412 -7.416 1.00 96.06 88 GLY A CA 1
ATOM 643 C C . GLY A 1 88 ? -16.592 -0.741 -8.754 1.00 96.06 88 GLY A C 1
ATOM 644 O O . GLY A 1 88 ? -16.889 -1.904 -9.007 1.00 96.06 88 GLY A O 1
ATOM 645 N N . GLU A 1 89 ? -16.729 0.243 -9.646 1.00 97.06 89 GLU A N 1
ATOM 646 C CA . GLU A 1 89 ? -17.265 0.041 -11.005 1.00 97.06 89 GLU A CA 1
ATOM 647 C C . GLU A 1 89 ? -16.462 -0.990 -11.816 1.00 97.06 89 GLU A C 1
ATOM 649 O O . GLU A 1 89 ? -17.022 -1.720 -12.632 1.00 97.06 89 GLU A O 1
ATOM 654 N N . LEU A 1 90 ? -15.151 -1.069 -11.576 1.00 96.62 90 LEU A N 1
ATOM 655 C CA . LEU A 1 90 ? -14.238 -1.991 -12.255 1.00 96.62 90 LEU A CA 1
ATOM 656 C C . LEU A 1 90 ? -14.036 -3.328 -11.515 1.00 96.62 90 LEU A C 1
ATOM 658 O O . LEU A 1 90 ? -13.270 -4.168 -11.989 1.00 96.62 90 LEU A O 1
ATOM 662 N N . GLY A 1 91 ? -14.685 -3.536 -10.363 1.00 95.38 91 GLY A N 1
ATOM 663 C CA . GLY A 1 91 ? -14.569 -4.767 -9.566 1.00 95.38 91 GLY A CA 1
ATOM 664 C C . GLY A 1 91 ? -13.248 -4.919 -8.798 1.00 95.38 91 GLY A C 1
ATOM 665 O O . GLY A 1 91 ? -12.930 -5.999 -8.305 1.00 95.38 91 GLY A O 1
ATOM 666 N N . TYR A 1 92 ? -12.455 -3.853 -8.659 1.00 94.50 92 TYR A N 1
ATOM 667 C CA . TYR A 1 92 ? -11.196 -3.877 -7.901 1.00 94.50 92 TYR A CA 1
ATOM 668 C C . TYR A 1 92 ? -11.385 -3.818 -6.377 1.00 94.50 92 TYR A C 1
ATOM 670 O O . TYR A 1 92 ? -10.413 -3.988 -5.641 1.00 94.50 92 TYR A O 1
ATOM 678 N N . MET A 1 93 ? -12.609 -3.578 -5.898 1.00 91.25 93 MET A N 1
ATOM 679 C CA . MET A 1 93 ? -12.939 -3.544 -4.466 1.00 91.25 93 MET A CA 1
ATOM 680 C C . MET A 1 93 ? -13.363 -4.910 -3.897 1.00 91.25 93 MET A C 1
ATOM 682 O O . MET A 1 93 ? -13.369 -5.071 -2.677 1.00 91.25 93 MET A O 1
ATOM 686 N N . ASP A 1 94 ? -13.687 -5.882 -4.758 1.00 79.38 94 ASP A N 1
ATOM 687 C CA . ASP A 1 94 ? -14.235 -7.196 -4.372 1.00 79.38 94 ASP A CA 1
ATOM 688 C C . ASP A 1 94 ? -13.157 -8.270 -4.129 1.00 79.38 94 ASP A C 1
ATOM 690 O O . ASP A 1 94 ? -13.456 -9.382 -3.686 1.00 79.38 94 ASP A O 1
ATOM 694 N N . GLY A 1 95 ? -11.897 -7.937 -4.423 1.00 58.06 95 GLY A N 1
ATOM 695 C CA . GLY A 1 95 ? -10.721 -8.792 -4.237 1.00 58.06 95 GLY A CA 1
ATOM 696 C C . GLY A 1 95 ? -10.198 -8.783 -2.823 1.00 58.06 95 GLY A C 1
ATOM 697 O O . GLY A 1 95 ? -10.465 -7.812 -2.077 1.00 58.06 95 GLY A O 1
#

pLDDT: mean 95.71, std 4.55, range [58.06, 98.0]

Sequence (95 aa):
RFRAYGDKGVLALVCDSTNALREGESPSEVAVGEGLKGVIEKAKGRVAVTTFSSNVGRIVSIARAARDAGRQCLVLGRSLKRVIDVAGELGYMDG

Secondary structure (DSSP, 8-state):
-HHHHHTT--S------TTTTS-S-PPPHHHHHHHHHHHHHH-SS-------TT-HHHHHHHHHHHHHTT-------HHHHHHHHHHHHTTTT--

Foldseek 3Di:
DVVVVVVVPDPDDDDDCPCVVPDDDDDDLVVVLVVLLVVLLPDPDDDDDDDDLQPLSNVLSNCVSQVVSVHDDDDDDPSNVVSVVVCVVVVVNVD